Protein AF-M5ZXP7-F1 (afdb_monomer)

Foldseek 3Di:
DDDPLPCVVVVPAADPVVLVVCLLVLVNVLVNLVSNPDQQDKHWYWDFDQAPNDTDIDIWIDGSLLSLLLDQDPSNLSVNVSSLVSPHDQADWTWDDDPNDTDTDGSVNSNPDPPHPSVSVCVVSVVSVVPDD

Solvent-accessible surface area (backbone atoms only — not comparable to full-atom values): 7733 Å² total; per-residue (Å²): 139,90,81,76,63,76,54,69,66,58,78,47,65,64,38,69,65,60,50,51,54,36,37,52,30,37,74,58,40,51,52,41,45,74,65,55,49,65,47,72,47,77,44,60,33,84,39,84,36,58,42,98,91,39,81,42,90,39,66,32,41,42,34,60,59,40,54,38,54,59,47,86,54,73,50,18,55,59,26,47,55,48,37,51,74,73,61,35,60,75,76,63,57,29,50,32,74,55,96,55,37,82,41,79,46,35,43,63,60,40,64,65,50,85,90,57,93,47,63,69,57,48,50,54,51,52,55,52,58,72,68,54,132

Structure (mmCIF, N/CA/C/O backbone):
data_AF-M5ZXP7-F1
#
_entry.id   AF-M5ZXP7-F1
#
loop_
_atom_site.group_PDB
_atom_site.id
_atom_site.type_symbol
_atom_site.label_atom_id
_atom_site.label_alt_id
_atom_site.label_comp_id
_atom_site.label_asym_id
_atom_site.label_entity_id
_atom_site.label_seq_id
_atom_site.pdbx_PDB_ins_code
_atom_site.Cartn_x
_atom_site.Cartn_y
_atom_site.Cartn_z
_atom_site.occupancy
_atom_site.B_iso_or_equiv
_atom_site.auth_seq_id
_atom_site.auth_comp_id
_atom_site.auth_asym_id
_atom_site.auth_atom_id
_atom_site.pdbx_PDB_model_num
ATOM 1 N N . MET A 1 1 ? -28.877 -7.207 -7.015 1.00 40.16 1 MET A N 1
ATOM 2 C CA . MET A 1 1 ? -28.104 -5.997 -6.659 1.00 40.16 1 MET A CA 1
ATOM 3 C C . MET A 1 1 ? -26.625 -6.357 -6.664 1.00 40.16 1 MET A C 1
ATOM 5 O O . MET A 1 1 ? -26.255 -7.200 -5.866 1.00 40.16 1 MET A O 1
ATOM 9 N N . GLY A 1 2 ? -25.798 -5.833 -7.576 1.00 42.31 2 GLY A N 1
ATOM 10 C CA . GLY A 1 2 ? -24.390 -6.272 -7.632 1.00 42.31 2 GLY A CA 1
ATOM 11 C C . GLY A 1 2 ? -23.555 -5.751 -8.803 1.00 42.31 2 GLY A C 1
ATOM 12 O O . GLY A 1 2 ? -22.777 -6.511 -9.360 1.00 42.31 2 GLY A O 1
ATOM 13 N N . ARG A 1 3 ? -23.735 -4.491 -9.226 1.00 41.94 3 ARG A N 1
ATOM 14 C CA . ARG A 1 3 ? -22.981 -3.901 -10.357 1.00 41.94 3 ARG A CA 1
ATOM 15 C C . ARG A 1 3 ? -22.408 -2.498 -10.105 1.00 41.94 3 ARG A C 1
ATOM 17 O O . ARG A 1 3 ? -21.990 -1.856 -11.050 1.00 41.94 3 ARG A O 1
ATOM 24 N N . HIS A 1 4 ? -22.383 -2.017 -8.859 1.00 48.97 4 HIS A N 1
ATOM 25 C CA . HIS A 1 4 ? -21.843 -0.680 -8.539 1.00 48.97 4 HIS A CA 1
ATOM 26 C C . HIS A 1 4 ? -20.513 -0.690 -7.768 1.00 48.97 4 HIS A C 1
ATOM 28 O O . HIS A 1 4 ? -19.890 0.354 -7.631 1.00 48.97 4 HIS A O 1
ATOM 34 N N . ILE A 1 5 ? -20.051 -1.852 -7.287 1.00 47.81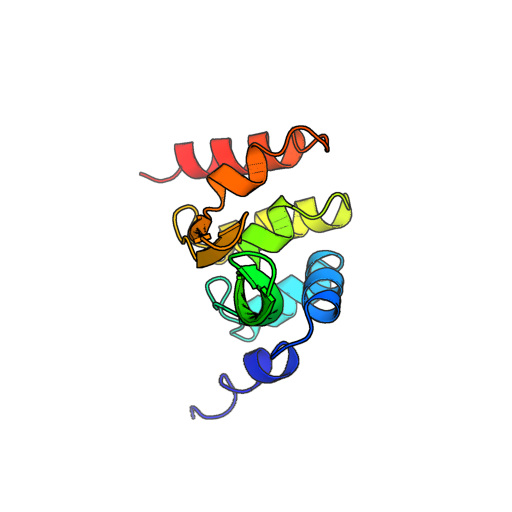 5 ILE A N 1
ATOM 35 C CA . ILE A 1 5 ? -18.810 -1.971 -6.492 1.00 47.81 5 ILE A CA 1
ATOM 36 C C . ILE A 1 5 ? -17.559 -2.004 -7.405 1.00 47.81 5 ILE A C 1
ATOM 38 O O . ILE A 1 5 ? -16.441 -1.791 -6.950 1.00 47.81 5 ILE A O 1
ATOM 42 N N . SER A 1 6 ? -17.730 -2.212 -8.716 1.00 49.88 6 SER A N 1
ATOM 43 C CA . SER A 1 6 ? -16.645 -2.462 -9.678 1.00 49.88 6 SER A CA 1
ATOM 44 C C . SER A 1 6 ? -15.907 -1.227 -10.221 1.00 49.88 6 SER A C 1
ATOM 46 O O . SER A 1 6 ? -14.850 -1.399 -10.824 1.00 49.88 6 SER A O 1
ATOM 48 N N . ASP A 1 7 ? -16.396 -0.001 -10.003 1.00 57.41 7 ASP A N 1
ATOM 49 C CA . ASP A 1 7 ? -15.876 1.170 -10.738 1.00 57.41 7 ASP A CA 1
ATOM 50 C C . ASP A 1 7 ? -14.882 2.043 -9.961 1.00 57.41 7 ASP A C 1
ATOM 52 O O . ASP A 1 7 ? -14.091 2.753 -10.582 1.00 57.41 7 ASP A O 1
ATOM 56 N N . PHE A 1 8 ? -14.816 1.965 -8.624 1.00 58.22 8 PHE A N 1
ATOM 57 C CA . PHE A 1 8 ? -13.874 2.803 -7.859 1.00 58.22 8 PHE A CA 1
ATOM 58 C C . PHE A 1 8 ? -12.408 2.528 -8.217 1.00 58.22 8 PHE A C 1
ATOM 60 O O . PHE A 1 8 ? -11.587 3.442 -8.257 1.00 58.22 8 PHE A O 1
ATOM 67 N N . SER A 1 9 ? -12.081 1.275 -8.542 1.00 57.84 9 SER A N 1
ATOM 68 C CA . SER A 1 9 ? -10.739 0.873 -8.970 1.00 57.84 9 SER A CA 1
ATOM 69 C C . SER A 1 9 ? -10.329 1.430 -10.333 1.00 57.84 9 SER A C 1
ATOM 71 O O . SER A 1 9 ? -9.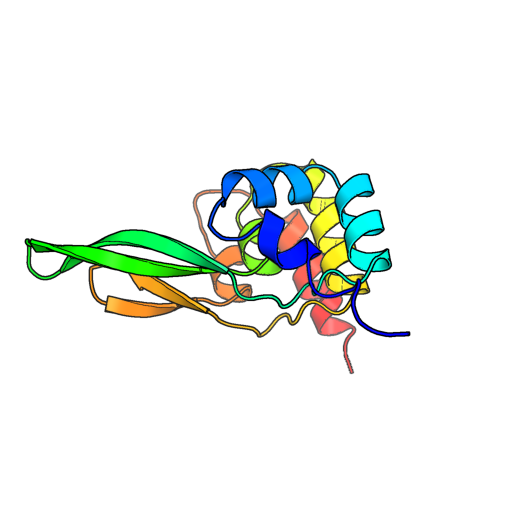130 1.534 -10.588 1.00 57.84 9 SER A O 1
ATOM 73 N N . ILE A 1 10 ? -11.289 1.791 -11.194 1.00 61.22 10 ILE A N 1
ATOM 74 C CA . ILE A 1 10 ? -11.016 2.353 -12.525 1.00 61.22 10 ILE A CA 1
ATOM 75 C C . ILE A 1 10 ? -10.529 3.801 -12.402 1.00 61.22 10 ILE A C 1
ATOM 77 O O . ILE A 1 10 ? -9.648 4.204 -13.152 1.00 61.22 10 ILE A O 1
ATOM 81 N N . TYR A 1 11 ? -11.005 4.562 -11.409 1.00 61.53 11 TYR A N 1
ATOM 82 C CA . TYR A 1 11 ? -10.556 5.948 -11.197 1.00 61.53 11 TYR A CA 1
ATOM 83 C C . TYR A 1 11 ? -9.070 6.057 -10.849 1.00 61.53 11 TYR A C 1
ATOM 85 O O . TYR A 1 11 ? -8.442 7.063 -11.147 1.00 61.53 11 TYR A O 1
ATOM 93 N N . PHE A 1 12 ? -8.503 5.018 -10.237 1.00 63.88 12 PHE A N 1
ATOM 94 C CA . PHE A 1 12 ? -7.079 4.950 -9.912 1.00 63.88 12 PHE A CA 1
ATOM 95 C C . PHE A 1 12 ? -6.241 4.291 -11.010 1.00 63.88 12 PHE A C 1
ATOM 97 O O . PHE A 1 12 ? -5.019 4.202 -10.871 1.00 63.88 12 PHE A O 1
ATOM 104 N N . ALA A 1 13 ? -6.873 3.775 -12.070 1.00 61.16 13 ALA A N 1
ATOM 105 C CA . ALA A 1 13 ? -6.181 3.036 -13.109 1.00 61.16 13 ALA A CA 1
ATOM 106 C C . ALA A 1 13 ? -5.198 3.973 -13.827 1.00 61.16 13 ALA A C 1
ATOM 108 O O . ALA A 1 13 ? -5.586 4.819 -14.626 1.00 61.16 13 ALA A O 1
ATOM 109 N N . SER A 1 14 ? -3.914 3.790 -13.509 1.00 62.59 14 SER A N 1
ATOM 110 C CA . SER A 1 14 ? -2.747 4.441 -14.114 1.00 62.59 14 SER A CA 1
ATOM 111 C C . SER A 1 14 ? -2.321 5.819 -13.583 1.00 62.59 14 SER A C 1
ATOM 113 O O . SER A 1 14 ? -1.328 6.335 -14.093 1.00 62.59 14 SER A O 1
ATOM 115 N N . ASP A 1 15 ? -2.940 6.380 -12.533 1.00 82.56 15 ASP A N 1
ATOM 116 C CA . ASP A 1 15 ? -2.462 7.632 -11.909 1.00 82.56 15 ASP A CA 1
ATOM 117 C C . ASP A 1 15 ? -1.969 7.433 -10.464 1.00 82.56 15 ASP A C 1
ATOM 119 O O . ASP A 1 15 ? -2.731 7.400 -9.491 1.00 82.56 15 ASP A O 1
ATOM 123 N N . ARG A 1 16 ? -0.640 7.347 -10.321 1.00 88.19 16 ARG A N 1
ATOM 124 C CA . ARG A 1 16 ? 0.037 7.218 -9.023 1.00 88.19 16 ARG A CA 1
ATOM 125 C C . ARG A 1 16 ? -0.210 8.441 -8.128 1.00 88.19 16 ARG A C 1
ATOM 127 O O . ARG A 1 16 ? -0.337 8.287 -6.914 1.00 88.19 16 ARG A O 1
ATOM 134 N N . ASN A 1 17 ? -0.311 9.644 -8.697 1.00 89.06 17 ASN A N 1
ATOM 135 C CA . ASN A 1 17 ? -0.521 10.875 -7.931 1.00 89.06 17 ASN A CA 1
ATOM 136 C C . ASN A 1 17 ? -1.932 10.951 -7.351 1.00 89.06 17 ASN A C 1
ATOM 138 O O . ASN A 1 17 ? -2.109 11.447 -6.234 1.00 89.06 17 ASN A O 1
ATOM 142 N N . MET A 1 18 ? -2.928 10.421 -8.061 1.00 89.88 18 MET A N 1
ATOM 143 C CA . MET A 1 18 ? -4.289 10.329 -7.539 1.00 89.88 18 MET A CA 1
ATOM 144 C C . MET A 1 18 ? -4.358 9.393 -6.325 1.00 89.88 18 MET A C 1
ATOM 146 O O . MET A 1 18 ? -4.959 9.746 -5.308 1.00 89.88 18 MET A O 1
ATOM 150 N N . ILE A 1 19 ? -3.671 8.247 -6.378 1.00 92.25 19 ILE A N 1
ATOM 151 C CA . ILE A 1 19 ? -3.559 7.336 -5.228 1.00 92.25 19 ILE A CA 1
ATOM 152 C C . ILE A 1 19 ? -2.880 8.029 -4.044 1.00 92.25 19 ILE A C 1
ATOM 154 O O . ILE A 1 19 ? -3.414 7.998 -2.935 1.00 92.25 19 ILE A O 1
ATOM 158 N N . LEU A 1 20 ? -1.749 8.708 -4.264 1.00 93.38 20 LEU A N 1
ATOM 159 C CA . LEU A 1 20 ? -1.058 9.448 -3.201 1.00 93.38 20 LEU A CA 1
ATOM 160 C C . LEU A 1 20 ? -1.934 10.560 -2.609 1.00 93.38 20 LEU A C 1
ATOM 162 O O . LEU A 1 20 ? -1.954 10.749 -1.396 1.00 93.38 20 LEU A O 1
ATOM 166 N N . THR A 1 21 ? -2.711 11.263 -3.434 1.00 93.19 21 THR A N 1
ATOM 167 C CA . THR A 1 21 ? -3.670 12.282 -2.972 1.00 93.19 21 THR A CA 1
ATOM 168 C C . THR A 1 21 ? -4.726 11.687 -2.038 1.00 93.19 21 THR A C 1
ATOM 170 O O . THR A 1 21 ? -5.024 12.263 -0.987 1.00 93.19 21 THR A O 1
ATOM 173 N N . VAL A 1 22 ? -5.255 10.508 -2.374 1.00 94.12 22 VAL A N 1
ATOM 174 C CA . VAL A 1 22 ? -6.210 9.786 -1.521 1.00 94.12 22 VAL A CA 1
ATOM 175 C C . VAL A 1 22 ? -5.549 9.285 -0.238 1.00 94.12 22 VAL A C 1
ATOM 177 O O . VAL A 1 22 ? -6.108 9.470 0.841 1.00 94.12 22 VAL A O 1
ATOM 180 N N . LEU A 1 23 ? -4.334 8.736 -0.316 1.00 95.69 23 LEU A N 1
ATOM 181 C CA . LEU A 1 23 ? -3.562 8.308 0.856 1.00 95.69 23 LEU A CA 1
ATOM 182 C C . LEU A 1 23 ? -3.222 9.473 1.794 1.00 95.69 23 LEU A C 1
ATOM 184 O O . LEU A 1 23 ? -3.159 9.289 3.005 1.00 95.69 23 LEU A O 1
ATOM 188 N N . ARG A 1 24 ? -3.069 10.688 1.272 1.00 95.69 24 ARG A N 1
ATOM 189 C CA . ARG A 1 24 ? -2.878 11.911 2.070 1.00 95.69 24 ARG A CA 1
ATOM 190 C C . ARG A 1 24 ? -4.190 12.510 2.585 1.00 95.69 24 ARG A C 1
ATOM 192 O O . ARG A 1 24 ? -4.168 13.501 3.307 1.00 95.69 24 ARG A O 1
ATOM 199 N N . SER A 1 25 ? -5.326 11.887 2.269 1.00 95.88 25 SER A N 1
ATOM 200 C CA . SER A 1 25 ? -6.669 12.310 2.674 1.00 95.88 25 SER A CA 1
ATOM 201 C C . SER A 1 25 ? -7.406 11.183 3.415 1.00 95.88 25 SER A C 1
ATOM 203 O O . SER A 1 25 ? -8.350 10.608 2.868 1.00 95.88 25 SER A O 1
ATOM 205 N N . PRO A 1 26 ? -7.054 10.877 4.682 1.00 95.50 26 PRO A N 1
ATOM 206 C CA . PRO A 1 26 ? -7.588 9.719 5.415 1.00 95.50 26 PRO A CA 1
ATOM 207 C C . PRO A 1 26 ? -9.118 9.628 5.436 1.00 95.50 26 PRO A C 1
ATOM 209 O O . PRO A 1 26 ? -9.680 8.549 5.293 1.00 95.50 26 PRO A O 1
ATOM 212 N N . LYS A 1 27 ? -9.811 10.771 5.542 1.00 96.12 27 LYS A N 1
ATOM 213 C CA . LYS A 1 27 ? -11.283 10.828 5.513 1.00 96.12 27 LYS A CA 1
ATOM 214 C C . LYS A 1 27 ? -11.870 10.373 4.172 1.00 96.12 27 LYS A C 1
ATOM 216 O O . LYS A 1 27 ? -12.946 9.786 4.146 1.00 96.12 27 LYS A O 1
ATOM 221 N N . ILE A 1 28 ? -11.193 10.678 3.063 1.00 94.88 28 ILE A N 1
ATOM 222 C CA . ILE A 1 28 ? -11.608 10.248 1.721 1.00 94.88 28 ILE A CA 1
ATOM 223 C C . ILE A 1 28 ? -11.321 8.758 1.568 1.00 94.88 28 ILE A C 1
ATOM 225 O O . ILE A 1 28 ? -12.212 8.010 1.176 1.00 94.88 28 ILE A O 1
ATOM 229 N N . LEU A 1 29 ? -10.112 8.325 1.938 1.00 95.56 29 LEU A N 1
ATOM 230 C CA . LEU A 1 29 ? -9.731 6.917 1.902 1.00 95.56 29 LEU A CA 1
ATOM 231 C C . LEU A 1 29 ? -10.705 6.044 2.704 1.00 95.56 29 LEU A C 1
ATOM 233 O O . LEU A 1 29 ? -11.168 5.034 2.188 1.00 95.56 29 LEU A O 1
ATOM 237 N N . GLU A 1 30 ? -11.068 6.440 3.927 1.00 96.56 30 GLU A N 1
ATOM 238 C CA . GLU A 1 30 ? -12.008 5.673 4.750 1.00 96.56 30 GLU A CA 1
ATOM 239 C C . GLU A 1 30 ? -13.378 5.529 4.080 1.00 96.56 30 GLU A C 1
ATOM 241 O O . GLU A 1 30 ? -13.910 4.423 4.026 1.00 96.56 30 GLU A O 1
ATOM 246 N N . LYS A 1 31 ? -13.925 6.609 3.505 1.00 95.75 31 LYS A N 1
ATOM 247 C CA . LYS A 1 31 ? -15.194 6.544 2.763 1.00 95.75 31 LYS A CA 1
ATOM 248 C C . LYS A 1 31 ? -15.113 5.604 1.562 1.00 95.75 31 LYS A C 1
ATOM 250 O O . LYS A 1 31 ? -16.063 4.876 1.300 1.00 95.75 31 LYS A O 1
ATOM 255 N N . LEU A 1 32 ? -13.994 5.611 0.839 1.00 93.94 32 LEU A N 1
ATOM 256 C CA . LEU A 1 32 ? -13.791 4.718 -0.302 1.00 93.94 32 LEU A CA 1
ATOM 257 C C . LEU A 1 32 ? -13.687 3.253 0.138 1.00 93.94 32 LEU A C 1
ATOM 259 O O . LEU A 1 32 ? -14.325 2.396 -0.466 1.00 93.94 32 LEU A O 1
ATOM 263 N N . LEU A 1 33 ? -12.946 2.967 1.213 1.00 94.62 33 LEU A N 1
ATOM 264 C CA . LEU A 1 33 ? -12.855 1.624 1.798 1.00 94.62 33 LEU A CA 1
ATOM 265 C C . LEU A 1 33 ? -14.232 1.125 2.267 1.00 94.62 33 LEU A C 1
ATOM 267 O O . LEU A 1 33 ? -14.608 -0.007 1.980 1.00 94.62 33 LEU A O 1
ATOM 271 N N . GLN A 1 34 ? -15.029 1.988 2.906 1.00 94.81 34 GLN A N 1
ATOM 272 C CA . GLN A 1 34 ? -16.417 1.689 3.288 1.00 94.81 34 GLN A CA 1
ATOM 273 C C . GLN A 1 34 ? -17.328 1.444 2.079 1.00 94.81 34 GLN A C 1
ATOM 275 O O . GLN A 1 34 ? -18.240 0.624 2.154 1.00 94.81 34 GLN A O 1
ATOM 280 N N . ALA A 1 35 ? -17.076 2.132 0.964 1.00 92.12 35 ALA A N 1
ATOM 281 C CA . ALA A 1 35 ? -17.800 1.957 -0.292 1.00 92.12 35 ALA A CA 1
ATOM 282 C C . ALA A 1 35 ? -17.347 0.722 -1.102 1.00 92.12 35 ALA A C 1
ATOM 284 O O . ALA A 1 35 ? -17.888 0.474 -2.179 1.00 92.12 35 ALA A O 1
ATOM 285 N N . GLY A 1 36 ? -16.386 -0.060 -0.594 1.00 90.31 36 GLY A N 1
ATOM 286 C CA . GLY A 1 36 ? -15.932 -1.310 -1.207 1.00 90.31 36 GLY A CA 1
ATOM 287 C C . GLY A 1 36 ? -14.643 -1.209 -2.026 1.00 90.31 36 GLY A C 1
ATOM 288 O O . GLY A 1 36 ? -14.351 -2.124 -2.791 1.00 90.31 36 GLY A O 1
ATOM 289 N N . LEU A 1 37 ? -13.861 -0.132 -1.883 1.00 91.94 37 LEU A N 1
ATOM 290 C CA . LEU A 1 37 ? -12.501 -0.080 -2.425 1.00 91.94 37 LEU A CA 1
ATOM 291 C C . LEU A 1 37 ? -11.657 -1.215 -1.824 1.00 91.94 37 LEU A C 1
ATOM 293 O O . LEU A 1 37 ? -11.512 -1.299 -0.607 1.00 91.94 37 LEU A O 1
ATOM 297 N N . ASP A 1 38 ? -11.067 -2.054 -2.676 1.00 92.88 38 ASP A N 1
ATOM 298 C CA . ASP A 1 38 ? -10.172 -3.129 -2.243 1.00 92.88 38 ASP A CA 1
ATOM 299 C C . ASP A 1 38 ? -8.796 -2.565 -1.824 1.00 92.88 38 ASP A C 1
ATOM 301 O O . ASP A 1 38 ? -8.052 -2.079 -2.685 1.00 92.88 38 ASP A O 1
ATOM 305 N N . PRO A 1 39 ? -8.403 -2.642 -0.534 1.00 94.56 39 PRO A N 1
ATOM 306 C CA . PRO A 1 39 ? -7.099 -2.157 -0.078 1.00 94.56 39 PRO A CA 1
ATOM 307 C C . PRO A 1 39 ? -5.923 -2.992 -0.607 1.00 94.56 39 PRO A C 1
ATOM 309 O O . PRO A 1 39 ? -4.778 -2.544 -0.529 1.00 94.56 39 PRO A O 1
ATOM 312 N N . ASN A 1 40 ? -6.188 -4.191 -1.137 1.00 95.94 40 ASN A N 1
ATOM 313 C CA . ASN A 1 40 ? -5.195 -5.114 -1.687 1.00 95.94 40 ASN A CA 1
ATOM 314 C C . ASN A 1 40 ? -5.101 -5.052 -3.214 1.00 95.94 40 ASN A C 1
ATOM 316 O O . ASN A 1 40 ? -4.433 -5.889 -3.826 1.00 95.94 40 ASN A O 1
ATOM 320 N N . ARG A 1 41 ? -5.759 -4.072 -3.841 1.00 92.12 41 ARG A N 1
ATOM 321 C CA . ARG A 1 41 ? -5.702 -3.895 -5.286 1.00 92.12 41 ARG A CA 1
ATOM 322 C C . ARG A 1 41 ? -4.263 -3.647 -5.739 1.00 92.12 41 ARG A C 1
ATOM 324 O O . ARG A 1 41 ? -3.580 -2.766 -5.215 1.00 92.12 41 ARG A O 1
ATOM 331 N N . ILE A 1 42 ? -3.847 -4.399 -6.756 1.00 92.94 42 ILE A N 1
ATOM 332 C CA . ILE A 1 42 ? -2.594 -4.180 -7.478 1.00 92.94 42 ILE A CA 1
ATOM 333 C C . ILE A 1 42 ? -2.860 -3.220 -8.644 1.00 92.94 42 ILE A C 1
ATOM 335 O O . ILE A 1 42 ? -3.786 -3.420 -9.438 1.00 92.94 42 ILE A O 1
ATOM 339 N N . TYR A 1 43 ? -2.050 -2.170 -8.727 1.00 91.19 43 TYR A N 1
ATOM 340 C CA . TYR A 1 43 ? -2.097 -1.128 -9.746 1.00 91.19 43 TYR A CA 1
ATOM 341 C C . TYR A 1 43 ? -0.849 -1.188 -10.617 1.00 91.19 43 TYR A C 1
ATOM 343 O O . TYR A 1 43 ? 0.256 -1.145 -10.091 1.00 91.19 43 TYR A O 1
ATOM 351 N N . GLY A 1 44 ? -1.028 -1.250 -11.937 1.00 90.31 44 GLY A N 1
ATOM 352 C CA . GLY A 1 44 ? 0.066 -1.178 -12.903 1.00 90.31 44 GLY A CA 1
ATOM 353 C C . GLY A 1 44 ? 0.321 0.255 -13.374 1.00 90.31 44 GLY A C 1
ATOM 354 O O . GLY A 1 44 ? -0.604 0.943 -13.816 1.00 90.31 44 GLY A O 1
ATOM 355 N N . PHE A 1 45 ? 1.579 0.686 -13.333 1.00 87.81 45 PHE A N 1
ATOM 356 C CA . PHE A 1 45 ? 2.046 1.990 -13.798 1.00 87.81 45 PHE A CA 1
ATOM 357 C C . PHE A 1 45 ? 3.105 1.814 -14.876 1.00 87.81 45 PHE A C 1
ATOM 359 O O . PHE A 1 45 ? 4.071 1.075 -14.691 1.00 87.81 45 PHE A O 1
ATOM 366 N N . LYS A 1 46 ? 2.951 2.529 -15.992 1.00 87.19 46 LYS A N 1
ATOM 367 C CA . LYS A 1 46 ? 3.976 2.550 -17.037 1.00 87.19 46 LYS A CA 1
ATOM 368 C C . LYS A 1 46 ? 5.266 3.157 -16.491 1.00 87.19 46 LYS A C 1
ATOM 370 O O . LYS A 1 46 ? 5.232 4.195 -15.829 1.00 87.19 46 LYS A O 1
ATOM 375 N N . LYS A 1 47 ? 6.395 2.533 -16.809 1.00 85.69 47 LYS A N 1
ATOM 376 C CA . LYS A 1 47 ? 7.729 3.015 -16.461 1.00 85.69 47 LYS A CA 1
ATOM 377 C C . LYS A 1 47 ? 8.701 2.721 -17.590 1.00 85.69 47 LYS A C 1
ATOM 379 O O . LYS A 1 47 ? 8.693 1.629 -18.147 1.00 85.69 47 LYS A O 1
ATOM 384 N N . ASN A 1 48 ? 9.580 3.676 -17.866 1.00 86.50 48 ASN A N 1
ATOM 385 C CA . ASN A 1 48 ? 10.710 3.453 -18.756 1.00 86.50 48 ASN A CA 1
ATOM 386 C C . ASN A 1 48 ? 11.787 2.682 -17.988 1.00 86.50 48 ASN A C 1
ATOM 388 O O . ASN A 1 48 ? 12.272 3.149 -16.955 1.00 86.50 48 ASN A O 1
ATOM 392 N N . LEU A 1 49 ? 12.148 1.500 -18.477 1.00 85.00 49 LEU A N 1
ATOM 393 C CA . LEU A 1 49 ? 13.150 0.634 -17.865 1.00 85.00 49 LEU A CA 1
ATOM 394 C C . LEU A 1 49 ? 14.440 0.681 -18.671 1.00 85.00 49 LEU A C 1
ATOM 396 O O . LEU A 1 49 ? 14.414 0.515 -19.887 1.00 85.00 49 LEU A O 1
ATOM 400 N N . LEU A 1 50 ? 15.571 0.856 -17.990 1.00 83.38 50 LEU A N 1
ATOM 401 C CA . LEU A 1 50 ? 16.885 0.735 -18.608 1.00 83.38 50 LEU A CA 1
ATOM 402 C C . LEU A 1 50 ? 17.377 -0.710 -18.464 1.00 83.38 50 LEU A C 1
ATOM 404 O O . LEU A 1 50 ? 17.752 -1.135 -17.372 1.00 83.38 50 LEU A O 1
ATOM 408 N N . VAL A 1 51 ? 17.381 -1.458 -19.566 1.00 81.88 51 VAL A N 1
ATOM 409 C CA . VAL A 1 51 ? 17.843 -2.852 -19.630 1.00 81.88 51 VAL A CA 1
ATOM 410 C C . VAL A 1 51 ? 18.976 -2.937 -20.644 1.00 81.88 51 VAL A C 1
ATOM 412 O O . VAL A 1 51 ? 18.789 -2.615 -21.814 1.00 81.88 51 VAL A O 1
ATOM 415 N N . ASN A 1 52 ? 20.168 -3.355 -20.208 1.00 83.88 52 ASN A N 1
ATOM 416 C CA . ASN A 1 52 ? 21.352 -3.486 -21.072 1.00 83.88 52 ASN A CA 1
ATOM 417 C C . ASN A 1 52 ? 21.637 -2.227 -21.922 1.00 83.88 52 ASN A C 1
ATOM 419 O O . ASN A 1 52 ? 21.961 -2.320 -23.105 1.00 83.88 52 ASN A O 1
ATOM 423 N N . GLY A 1 53 ? 21.460 -1.037 -21.337 1.00 83.56 53 GLY A N 1
ATOM 424 C CA . GLY A 1 53 ? 21.673 0.242 -22.024 1.00 83.56 53 GLY A CA 1
ATOM 425 C C . GLY A 1 53 ? 20.566 0.653 -23.004 1.00 83.56 53 GLY A C 1
ATOM 426 O O . GLY A 1 53 ? 20.713 1.670 -23.678 1.00 83.56 53 GLY A O 1
ATOM 427 N N . ARG A 1 54 ? 19.458 -0.095 -23.091 1.00 87.00 54 ARG A N 1
ATOM 428 C CA . ARG A 1 54 ? 18.287 0.246 -23.911 1.00 87.00 54 ARG A CA 1
ATOM 429 C C . ARG A 1 54 ? 17.087 0.574 -23.032 1.00 87.00 54 ARG A C 1
ATOM 431 O O . ARG A 1 54 ? 16.831 -0.117 -22.048 1.00 87.00 54 ARG A O 1
ATOM 438 N N . TRP A 1 55 ? 16.355 1.616 -23.410 1.00 88.31 55 TRP A N 1
ATOM 439 C CA . TRP A 1 55 ? 15.079 1.956 -22.791 1.00 88.31 55 TRP A CA 1
ATOM 440 C C . TRP A 1 55 ? 13.967 1.097 -23.385 1.00 88.31 55 TRP A C 1
ATOM 442 O O . TRP A 1 55 ? 13.835 1.022 -24.606 1.00 88.31 55 TRP A O 1
ATOM 452 N N . ILE A 1 56 ? 13.188 0.453 -22.522 1.00 86.81 56 ILE A N 1
ATOM 453 C CA . ILE A 1 56 ? 12.000 -0.317 -22.896 1.00 86.81 56 ILE A CA 1
ATOM 454 C C . ILE A 1 56 ? 10.806 0.115 -22.046 1.00 86.81 56 ILE A C 1
ATOM 456 O O . ILE A 1 56 ? 10.976 0.540 -20.899 1.00 86.81 56 ILE A O 1
ATOM 460 N N . ASP A 1 57 ? 9.606 -0.035 -22.597 1.00 87.44 57 ASP A N 1
ATOM 461 C CA . ASP A 1 57 ? 8.370 0.145 -21.843 1.00 87.44 57 ASP A CA 1
ATOM 462 C C . ASP A 1 57 ? 8.179 -1.034 -20.883 1.00 87.44 57 ASP A C 1
ATOM 464 O O . ASP A 1 57 ? 8.180 -2.198 -21.288 1.00 87.44 57 ASP A O 1
ATOM 468 N N . GLY A 1 58 ? 8.002 -0.727 -19.602 1.00 85.12 58 GLY A N 1
ATOM 469 C CA . GLY A 1 58 ? 7.668 -1.686 -18.559 1.00 85.12 58 GLY A CA 1
ATOM 470 C C . GLY A 1 58 ? 6.451 -1.255 -17.753 1.00 85.12 58 GLY A C 1
ATOM 471 O O . GLY A 1 58 ? 5.973 -0.121 -17.854 1.00 85.12 58 GLY A O 1
ATOM 472 N N . ILE A 1 59 ? 5.951 -2.173 -16.931 1.00 87.81 59 ILE A N 1
ATOM 473 C CA . ILE A 1 59 ? 4.851 -1.920 -16.000 1.00 87.81 59 ILE A CA 1
ATOM 474 C C . ILE A 1 59 ? 5.340 -2.256 -14.598 1.00 87.81 59 ILE A C 1
ATOM 476 O O . ILE A 1 59 ? 5.657 -3.405 -14.322 1.00 87.81 59 ILE A O 1
ATOM 480 N N . GLU A 1 60 ? 5.387 -1.267 -13.711 1.00 89.81 60 GLU A N 1
ATOM 481 C CA . GLU A 1 60 ? 5.567 -1.522 -12.283 1.00 89.81 60 GLU A CA 1
ATOM 482 C C . GLU A 1 60 ? 4.227 -1.661 -11.595 1.00 89.81 60 GLU A C 1
ATOM 484 O O . GLU A 1 60 ? 3.302 -0.884 -11.831 1.00 89.81 60 GLU A O 1
ATOM 489 N N . GLU A 1 61 ? 4.153 -2.635 -10.710 1.00 93.38 61 GLU A N 1
ATOM 490 C CA . GLU A 1 61 ? 3.003 -2.871 -9.873 1.00 93.38 61 GLU A CA 1
ATOM 491 C C . GLU A 1 61 ? 3.175 -2.211 -8.507 1.00 93.38 6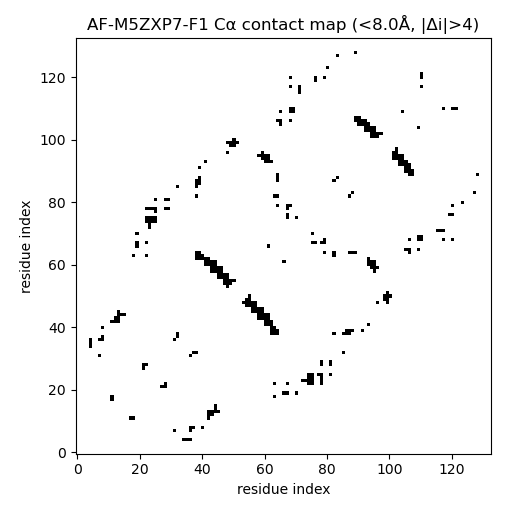1 GLU A C 1
ATOM 493 O O . GLU A 1 61 ? 4.278 -2.076 -7.971 1.00 93.38 61 GLU A O 1
ATOM 498 N N . ASP A 1 62 ? 2.050 -1.801 -7.936 1.00 93.69 62 ASP A N 1
ATOM 499 C CA . ASP A 1 62 ? 1.998 -1.174 -6.629 1.00 93.69 62 ASP A CA 1
ATOM 500 C C . ASP A 1 62 ? 0.668 -1.428 -5.923 1.00 93.69 62 ASP A C 1
ATOM 502 O O . ASP A 1 62 ? -0.339 -1.744 -6.553 1.00 93.69 62 ASP A O 1
ATOM 506 N N . THR A 1 63 ? 0.657 -1.267 -4.602 1.00 94.62 63 THR A N 1
ATOM 507 C CA . THR A 1 63 ? -0.561 -1.337 -3.778 1.00 94.62 63 THR A CA 1
ATOM 508 C C . THR A 1 63 ? -0.725 -0.059 -2.971 1.00 94.62 63 THR A C 1
ATOM 510 O O . THR A 1 63 ? 0.241 0.675 -2.746 1.00 94.62 63 THR A O 1
ATOM 513 N N . PHE A 1 64 ? -1.936 0.188 -2.460 1.00 95.31 64 PHE A N 1
ATOM 514 C CA . PHE A 1 64 ? -2.150 1.276 -1.503 1.00 95.31 64 PHE A CA 1
ATOM 515 C C . PHE A 1 64 ? -1.204 1.183 -0.310 1.00 95.31 64 PHE A C 1
ATOM 517 O O . PHE A 1 64 ? -0.679 2.203 0.119 1.00 95.31 64 PHE A O 1
ATOM 524 N N . LEU A 1 65 ? -0.976 -0.021 0.221 1.00 96.75 65 LEU A N 1
ATOM 525 C CA . LEU A 1 65 ? -0.128 -0.211 1.391 1.00 96.75 65 LEU A CA 1
ATOM 526 C C . LEU A 1 65 ? 1.334 0.141 1.103 1.00 96.75 65 LEU A C 1
ATOM 528 O O . LEU A 1 65 ? 1.919 0.892 1.876 1.00 96.75 65 LEU A O 1
ATOM 532 N N . ILE A 1 66 ? 1.908 -0.345 0.000 1.00 95.56 66 ILE A N 1
ATOM 533 C CA . ILE A 1 66 ? 3.305 -0.051 -0.355 1.00 95.56 66 ILE A CA 1
ATOM 534 C C . ILE A 1 66 ? 3.491 1.452 -0.584 1.00 95.56 66 ILE A C 1
ATOM 536 O O . ILE A 1 66 ? 4.345 2.064 0.056 1.00 95.56 66 ILE A O 1
ATOM 540 N N . LEU A 1 67 ? 2.627 2.070 -1.395 1.00 94.38 67 LEU A N 1
ATOM 541 C CA . LEU A 1 67 ? 2.671 3.514 -1.645 1.00 94.38 67 LEU A CA 1
ATOM 542 C C . LEU A 1 67 ? 2.469 4.324 -0.357 1.00 94.38 67 LEU A C 1
ATOM 544 O O . LEU A 1 67 ? 3.120 5.344 -0.148 1.00 94.38 67 LEU A O 1
ATOM 548 N N . CYS A 1 68 ? 1.593 3.861 0.537 1.00 95.44 68 CYS A N 1
ATOM 549 C CA . CYS A 1 68 ? 1.377 4.489 1.833 1.00 95.44 68 CYS A CA 1
ATOM 550 C C . CYS A 1 68 ? 2.591 4.354 2.749 1.00 95.44 68 CYS A C 1
ATOM 552 O O . CYS A 1 68 ? 2.781 5.223 3.587 1.00 95.44 68 CYS A O 1
ATOM 554 N N . LEU A 1 69 ? 3.399 3.300 2.651 1.00 94.44 69 LEU A N 1
ATOM 555 C CA . LEU A 1 69 ? 4.609 3.150 3.461 1.00 94.44 69 LEU A CA 1
ATOM 556 C C . LEU A 1 69 ? 5.744 4.041 2.945 1.00 94.44 69 LEU A C 1
ATOM 558 O O . LEU A 1 69 ? 6.439 4.635 3.763 1.00 94.44 69 LEU A O 1
ATOM 562 N N . GLU A 1 70 ? 5.861 4.194 1.625 1.00 91.94 70 GLU A N 1
ATOM 563 C CA . GLU A 1 70 ? 6.884 5.026 0.972 1.00 91.94 70 GLU A CA 1
ATOM 564 C C . GLU A 1 70 ? 6.582 6.533 1.001 1.00 91.94 70 GLU A C 1
ATOM 566 O O . GLU A 1 70 ? 7.493 7.346 0.854 1.00 91.94 70 GLU A O 1
ATOM 571 N N . ASP A 1 71 ? 5.320 6.941 1.171 1.00 91.44 71 ASP A N 1
ATOM 572 C CA . ASP A 1 71 ? 4.969 8.363 1.229 1.00 91.44 71 ASP A CA 1
ATOM 573 C C . ASP A 1 71 ? 5.548 9.017 2.494 1.00 91.44 71 ASP A C 1
ATOM 575 O O . ASP A 1 71 ? 5.293 8.572 3.603 1.00 91.44 71 ASP A O 1
ATOM 579 N N . SER A 1 72 ? 6.297 10.108 2.398 1.00 86.88 72 SER A N 1
ATOM 580 C CA . SER A 1 72 ? 6.846 10.776 3.592 1.00 86.88 72 SER A CA 1
ATOM 581 C C . SER A 1 72 ? 5.843 11.700 4.294 1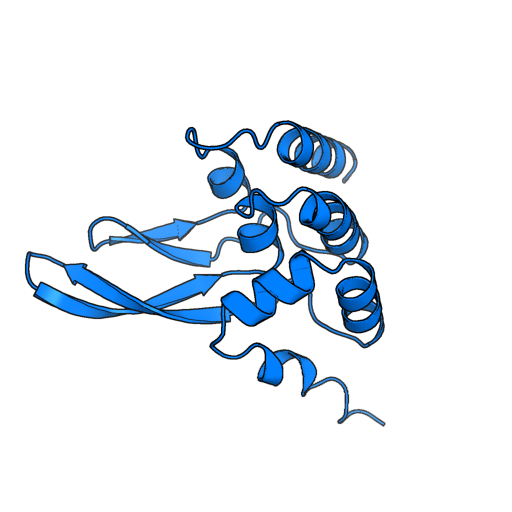.00 86.88 72 SER A C 1
ATOM 583 O O . SER A 1 72 ? 6.127 12.229 5.365 1.00 86.88 72 SER A O 1
ATOM 585 N N . ASN A 1 73 ? 4.656 11.907 3.719 1.00 88.75 73 ASN A N 1
ATOM 586 C CA . ASN A 1 73 ? 3.666 12.829 4.266 1.00 88.75 73 ASN A CA 1
ATOM 587 C C . ASN A 1 73 ? 3.011 12.287 5.551 1.00 88.75 73 ASN A C 1
ATOM 589 O O . ASN A 1 73 ? 2.422 11.207 5.539 1.00 88.75 73 ASN A O 1
ATOM 593 N N . GLU A 1 74 ? 3.014 13.065 6.637 1.00 84.50 74 GLU A N 1
ATOM 594 C CA . GLU A 1 74 ? 2.405 12.686 7.926 1.00 84.50 74 GLU A CA 1
ATOM 595 C C . GLU A 1 74 ? 0.916 12.308 7.820 1.00 84.50 74 GLU A C 1
ATOM 597 O O . GLU A 1 74 ? 0.460 11.408 8.525 1.00 84.50 74 GLU A O 1
ATOM 602 N N . ALA A 1 75 ? 0.146 12.922 6.912 1.00 84.12 75 ALA A N 1
ATOM 603 C CA . ALA A 1 75 ? -1.273 12.601 6.743 1.00 84.12 75 ALA A CA 1
ATOM 604 C C . ALA A 1 75 ? -1.499 11.129 6.354 1.00 84.12 75 ALA A C 1
ATOM 606 O O . ALA A 1 75 ? -2.505 10.529 6.739 1.00 84.12 75 ALA A O 1
ATOM 607 N N . SER A 1 76 ? -0.535 10.517 5.661 1.00 89.25 76 SER A N 1
ATOM 608 C CA . SER A 1 76 ? -0.599 9.107 5.273 1.00 89.25 76 SER A CA 1
ATOM 609 C C . SER A 1 76 ? -0.396 8.134 6.446 1.00 89.25 76 SER A C 1
ATOM 611 O O . SER A 1 76 ? -0.713 6.954 6.322 1.00 89.25 76 SER A O 1
ATOM 613 N N . ILE A 1 77 ? 0.048 8.591 7.624 1.00 92.62 77 ILE A N 1
ATOM 614 C CA . ILE A 1 77 ? 0.145 7.740 8.825 1.00 92.62 77 ILE A CA 1
ATOM 615 C C . ILE A 1 77 ? -1.243 7.265 9.277 1.00 92.62 77 ILE A C 1
ATOM 617 O O . ILE A 1 77 ? -1.425 6.090 9.599 1.00 92.62 77 ILE A O 1
ATOM 621 N N . ASN A 1 78 ? -2.242 8.149 9.248 1.00 94.50 78 ASN A N 1
ATOM 622 C CA . ASN A 1 78 ? -3.624 7.773 9.565 1.00 94.50 78 ASN A CA 1
ATOM 623 C C . ASN A 1 78 ? -4.192 6.822 8.502 1.00 94.50 78 ASN A C 1
ATOM 625 O O . ASN A 1 78 ? -4.913 5.878 8.821 1.00 94.50 78 ASN A O 1
ATOM 629 N N . SER A 1 79 ? -3.814 7.024 7.239 1.00 97.00 79 SER A N 1
ATOM 630 C CA . SER A 1 79 ? -4.180 6.124 6.145 1.00 97.00 79 SER A CA 1
ATOM 631 C C . SER A 1 79 ? -3.570 4.734 6.295 1.00 97.00 79 SER A C 1
ATOM 633 O O . SER A 1 79 ? -4.256 3.756 6.019 1.00 97.00 79 SER A O 1
ATOM 635 N N . LEU A 1 80 ? -2.344 4.610 6.816 1.00 96.94 80 LEU A N 1
ATOM 636 C CA . LEU A 1 80 ? -1.748 3.310 7.135 1.00 96.94 80 LEU A CA 1
ATOM 637 C C . LEU A 1 80 ? -2.621 2.533 8.131 1.00 96.94 80 LEU A C 1
ATOM 639 O O . LEU A 1 80 ? -2.931 1.368 7.899 1.00 96.94 80 LEU A O 1
ATOM 643 N N . GLN A 1 81 ? -3.059 3.176 9.216 1.00 95.81 81 GLN A N 1
ATOM 644 C CA . GLN A 1 81 ? -3.934 2.532 10.203 1.00 95.81 81 GLN A CA 1
ATOM 645 C C . GLN A 1 81 ? -5.271 2.100 9.589 1.00 95.81 81 GLN A C 1
ATOM 647 O O . GLN A 1 81 ? -5.750 1.004 9.881 1.00 95.81 81 GLN A O 1
ATOM 652 N N . LEU A 1 82 ? -5.853 2.930 8.717 1.00 97.25 82 LEU A N 1
ATOM 653 C CA . LEU A 1 82 ? -7.074 2.595 7.985 1.00 97.25 82 LEU A CA 1
ATOM 654 C C . LEU A 1 82 ? -6.865 1.391 7.064 1.00 97.25 82 LEU A C 1
ATOM 656 O O . LEU A 1 82 ? -7.606 0.421 7.165 1.00 97.25 82 LEU A O 1
ATOM 660 N N . LEU A 1 83 ? -5.836 1.396 6.217 1.00 97.62 83 LEU A N 1
ATOM 661 C CA . LEU A 1 83 ? -5.546 0.276 5.318 1.00 97.62 83 LEU A CA 1
ATOM 662 C C . LEU A 1 83 ? -5.402 -1.039 6.091 1.00 97.62 83 LEU A C 1
ATOM 664 O O . LEU A 1 83 ? -6.013 -2.042 5.726 1.00 97.62 83 LEU A O 1
ATOM 668 N N . LEU A 1 84 ? -4.661 -1.025 7.200 1.00 96.62 84 LEU A N 1
ATOM 669 C CA . LEU A 1 84 ? -4.493 -2.191 8.067 1.00 96.62 84 LEU A CA 1
ATOM 670 C C . LEU A 1 84 ? -5.827 -2.653 8.680 1.00 96.62 84 LEU A C 1
ATOM 672 O O . LEU A 1 84 ? -6.152 -3.840 8.601 1.00 96.62 84 LEU A O 1
ATOM 676 N N . LYS A 1 85 ? -6.626 -1.719 9.216 1.00 96.31 85 LYS A N 1
ATOM 677 C CA . LYS A 1 85 ? -7.967 -1.973 9.776 1.00 96.31 85 LYS A CA 1
ATOM 678 C C . LYS A 1 85 ? -8.916 -2.611 8.759 1.00 96.31 85 LYS A C 1
ATOM 680 O O . LYS A 1 85 ? -9.673 -3.501 9.129 1.00 96.31 85 LYS A O 1
ATOM 685 N N . TYR A 1 86 ? -8.870 -2.178 7.500 1.00 96.62 86 TYR A N 1
ATOM 686 C CA . TYR A 1 86 ? -9.719 -2.695 6.421 1.00 96.62 86 TYR A CA 1
ATOM 687 C C . TYR A 1 86 ? -9.114 -3.914 5.698 1.00 96.62 86 TYR A C 1
ATOM 689 O O . TYR A 1 86 ? -9.644 -4.350 4.681 1.00 96.62 86 TYR A O 1
ATOM 697 N N . GLY A 1 87 ? -8.044 -4.514 6.231 1.00 95.62 87 GLY A N 1
ATOM 698 C CA . GLY A 1 87 ? -7.555 -5.811 5.759 1.00 95.62 87 GLY A CA 1
ATOM 699 C C . GLY A 1 87 ? -6.484 -5.748 4.671 1.00 95.62 87 GLY A C 1
ATOM 700 O O . GLY A 1 87 ? -6.330 -6.713 3.920 1.00 95.62 87 GLY A O 1
ATOM 701 N N . ALA A 1 88 ? -5.712 -4.662 4.592 1.00 96.94 88 ALA A N 1
ATOM 702 C CA . ALA A 1 88 ? -4.490 -4.659 3.795 1.00 96.94 88 ALA A CA 1
ATOM 703 C C . ALA A 1 88 ? -3.546 -5.796 4.243 1.00 96.94 88 ALA A C 1
ATOM 705 O O . ALA A 1 88 ? -3.324 -6.035 5.442 1.00 96.94 88 ALA A O 1
ATOM 706 N N . LYS A 1 89 ? -3.014 -6.520 3.260 1.00 96.12 89 LYS A N 1
ATOM 707 C CA . LYS A 1 89 ? -2.100 -7.649 3.420 1.00 96.12 89 LYS A CA 1
ATOM 708 C C . LYS A 1 89 ? -0.673 -7.140 3.569 1.00 96.12 89 LYS A C 1
ATOM 710 O O . LYS A 1 89 ? -0.134 -6.497 2.675 1.00 96.12 89 LYS A O 1
ATOM 715 N N . THR A 1 90 ? -0.062 -7.434 4.710 1.00 94.88 90 THR A N 1
ATOM 716 C CA . THR A 1 90 ? 1.286 -6.977 5.082 1.00 94.88 90 THR A CA 1
ATOM 717 C C . THR A 1 90 ? 2.402 -7.739 4.358 1.00 94.88 90 THR A C 1
ATOM 719 O O . THR A 1 90 ? 3.558 -7.327 4.390 1.00 94.88 90 THR A O 1
ATOM 722 N N . ASP A 1 91 ? 2.054 -8.831 3.687 1.00 94.25 91 ASP A N 1
ATOM 723 C CA . ASP A 1 91 ? 2.916 -9.742 2.935 1.00 94.25 91 ASP A CA 1
ATOM 724 C C . ASP A 1 91 ? 2.669 -9.694 1.414 1.00 94.25 91 ASP A C 1
ATOM 726 O O . ASP A 1 91 ? 3.350 -10.385 0.658 1.00 94.25 91 ASP A O 1
ATOM 730 N N . LEU A 1 92 ? 1.727 -8.865 0.942 1.00 95.94 92 LEU A N 1
ATOM 731 C CA . LEU A 1 92 ? 1.405 -8.756 -0.481 1.00 95.94 92 LEU A CA 1
ATOM 732 C C . LEU A 1 92 ? 2.519 -8.029 -1.243 1.00 95.94 92 LEU A C 1
ATOM 734 O O . LEU A 1 92 ? 2.571 -6.799 -1.275 1.00 95.94 92 LEU A O 1
ATOM 738 N N . ALA A 1 93 ? 3.404 -8.812 -1.857 1.00 95.88 93 ALA A N 1
ATOM 739 C CA . ALA A 1 93 ? 4.447 -8.319 -2.743 1.00 95.88 93 ALA A CA 1
ATOM 740 C C . ALA A 1 93 ? 3.926 -8.065 -4.167 1.00 95.88 93 ALA A C 1
ATOM 742 O O . ALA A 1 93 ? 2.981 -8.706 -4.626 1.00 95.88 93 ALA A O 1
ATOM 743 N N . VAL A 1 94 ? 4.581 -7.142 -4.867 1.00 95.06 94 VAL A N 1
ATOM 744 C CA . VAL A 1 94 ? 4.260 -6.717 -6.238 1.00 95.06 94 VAL A CA 1
ATOM 745 C C . VAL A 1 94 ? 5.496 -6.758 -7.126 1.00 95.06 94 VAL A C 1
ATOM 747 O O . VAL A 1 94 ? 6.621 -6.692 -6.627 1.00 95.06 94 VAL A O 1
ATOM 750 N N . LYS A 1 95 ? 5.312 -6.842 -8.444 1.00 93.25 95 LYS A N 1
ATOM 751 C CA . LYS A 1 95 ? 6.431 -6.804 -9.390 1.00 93.25 95 LYS A CA 1
ATOM 752 C C . LYS A 1 95 ? 6.911 -5.374 -9.613 1.00 93.25 95 LYS A C 1
ATOM 754 O O . LYS A 1 95 ? 6.173 -4.527 -10.109 1.00 93.25 95 LYS A O 1
ATOM 759 N N . ARG A 1 96 ? 8.175 -5.104 -9.298 1.00 90.69 96 ARG A N 1
ATOM 760 C CA . ARG A 1 96 ? 8.853 -3.850 -9.656 1.00 90.69 96 ARG A CA 1
ATOM 761 C C . ARG A 1 96 ? 10.144 -4.141 -10.407 1.00 90.69 96 ARG A C 1
ATOM 763 O O . ARG A 1 96 ? 10.604 -5.281 -10.451 1.00 90.69 96 ARG A O 1
ATOM 770 N N . TYR A 1 97 ? 10.738 -3.102 -10.986 1.00 86.00 97 TYR A N 1
ATOM 771 C CA . TYR A 1 97 ? 11.986 -3.221 -11.722 1.00 86.00 97 TYR A CA 1
ATOM 772 C C . TYR A 1 97 ? 13.080 -2.375 -11.079 1.00 86.00 97 TYR A C 1
ATOM 774 O O . TYR A 1 97 ? 12.929 -1.175 -10.847 1.00 86.00 97 TYR A O 1
ATOM 782 N N . SER A 1 98 ? 14.230 -2.999 -10.847 1.00 77.12 98 SER A N 1
ATOM 783 C CA . SER A 1 98 ? 15.443 -2.320 -10.400 1.00 77.12 98 SER A CA 1
ATOM 784 C C . SER A 1 98 ? 16.621 -2.796 -11.234 1.00 77.12 98 SER A C 1
ATOM 786 O O . SER A 1 98 ? 16.783 -3.994 -11.459 1.00 77.12 98 SER A O 1
ATOM 788 N N . LEU A 1 99 ? 17.430 -1.856 -11.733 1.00 76.62 99 LEU A N 1
ATOM 789 C CA . LEU A 1 99 ? 18.620 -2.145 -12.548 1.00 76.62 99 LEU A CA 1
ATOM 790 C C . LEU A 1 99 ? 18.336 -3.106 -13.724 1.00 76.62 99 LEU A C 1
ATOM 792 O O . LEU A 1 99 ? 19.127 -3.997 -14.028 1.00 76.62 99 LEU A O 1
ATOM 796 N N . GLY A 1 100 ? 17.169 -2.947 -14.355 1.00 74.12 100 GLY A N 1
ATOM 797 C CA . GLY A 1 100 ? 16.737 -3.757 -15.494 1.00 74.12 100 GLY A CA 1
ATOM 798 C C . GLY A 1 100 ? 16.329 -5.196 -15.159 1.00 74.12 100 GLY A C 1
ATOM 799 O O . GLY A 1 100 ? 16.154 -5.998 -16.074 1.00 74.12 100 GLY A O 1
ATOM 800 N N . LYS A 1 101 ? 16.168 -5.535 -13.874 1.00 82.38 101 LYS A N 1
ATOM 801 C CA . LYS A 1 101 ? 15.696 -6.843 -13.409 1.00 82.38 101 LYS A CA 1
ATOM 802 C C . LYS A 1 101 ? 14.365 -6.708 -12.680 1.00 82.38 101 LYS A C 1
ATOM 804 O O . LYS A 1 101 ? 14.182 -5.787 -11.885 1.00 82.38 101 LYS A O 1
ATOM 809 N N . GLU A 1 102 ? 13.458 -7.640 -12.954 1.00 87.62 102 GLU A N 1
ATOM 810 C CA . GLU A 1 102 ? 12.223 -7.799 -12.186 1.00 87.62 102 GLU A CA 1
ATOM 811 C C . GLU A 1 102 ? 12.560 -8.317 -10.785 1.00 87.62 102 GLU A C 1
ATOM 813 O O . GLU A 1 102 ? 13.370 -9.235 -10.626 1.00 87.62 102 GLU A O 1
ATOM 818 N N . SER A 1 103 ? 11.935 -7.733 -9.769 1.00 88.94 103 SER A N 1
ATOM 819 C CA . SER A 1 103 ? 11.987 -8.222 -8.399 1.00 88.94 103 SER A CA 1
ATOM 820 C C . SER A 1 103 ? 10.622 -8.110 -7.730 1.00 88.94 103 SER A C 1
ATOM 822 O O . SER A 1 103 ? 9.783 -7.280 -8.090 1.00 88.94 103 SER A O 1
ATOM 824 N N . LEU A 1 104 ? 10.401 -8.967 -6.733 1.00 92.81 104 LEU A N 1
ATOM 825 C CA . LEU A 1 104 ? 9.256 -8.841 -5.844 1.00 92.81 104 LEU A CA 1
ATOM 826 C C . LEU A 1 104 ? 9.557 -7.767 -4.800 1.00 92.81 104 LEU A C 1
ATOM 828 O O . LEU A 1 104 ? 10.510 -7.882 -4.031 1.00 92.81 104 LEU A O 1
ATOM 832 N N . TYR A 1 105 ? 8.732 -6.726 -4.781 1.00 93.44 105 TYR A N 1
ATOM 833 C CA . TYR A 1 105 ? 8.810 -5.629 -3.832 1.00 93.44 105 TYR A CA 1
ATOM 834 C C . TYR 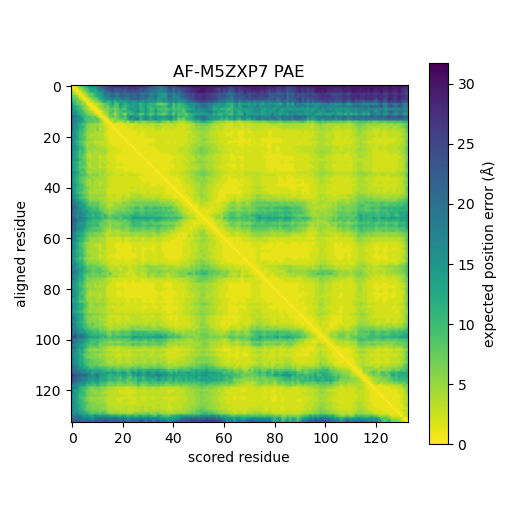A 1 105 ? 7.706 -5.769 -2.791 1.00 93.44 105 TYR A C 1
ATOM 836 O O . TYR A 1 105 ? 6.528 -5.848 -3.137 1.00 93.44 105 TYR A O 1
ATOM 844 N N . SER A 1 106 ? 8.080 -5.825 -1.515 1.00 93.56 106 SER A N 1
ATOM 845 C CA . SER A 1 106 ? 7.148 -6.090 -0.416 1.00 93.56 106 SER A CA 1
ATOM 846 C C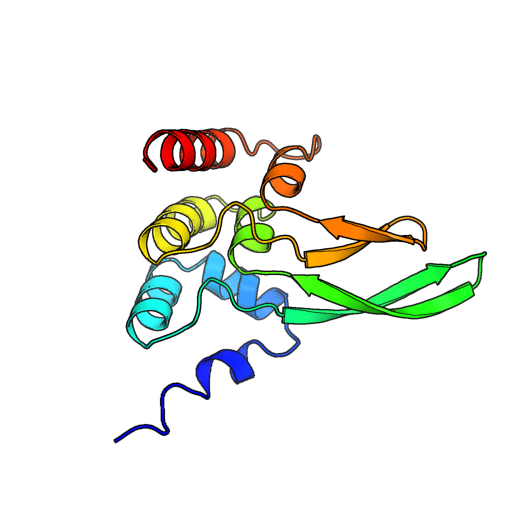 . SER A 1 106 ? 6.930 -4.855 0.469 1.00 93.56 106 SER A C 1
ATOM 848 O O . SER A 1 106 ? 7.789 -3.967 0.505 1.00 93.56 106 SER A O 1
ATOM 850 N N . PRO A 1 107 ? 5.841 -4.807 1.262 1.00 93.75 107 PRO A N 1
ATOM 851 C CA . PRO A 1 107 ? 5.648 -3.772 2.281 1.00 93.75 107 PRO A CA 1
ATOM 852 C C . PRO A 1 107 ? 6.813 -3.663 3.281 1.00 93.75 107 PRO A C 1
ATOM 854 O O . PRO A 1 107 ? 7.120 -2.575 3.759 1.00 93.75 107 PRO A O 1
ATOM 857 N N . HIS A 1 108 ? 7.504 -4.769 3.569 1.00 90.00 108 HIS A N 1
ATOM 858 C CA . HIS A 1 108 ? 8.686 -4.765 4.433 1.00 90.00 108 HIS A CA 1
ATOM 859 C C . HIS A 1 108 ? 9.846 -4.005 3.784 1.00 90.00 108 HIS A C 1
ATOM 861 O O . HIS A 1 108 ? 10.445 -3.141 4.415 1.00 90.00 108 HIS A O 1
ATOM 867 N N . THR A 1 109 ? 10.092 -4.253 2.495 1.00 89.56 109 THR A N 1
ATOM 868 C CA . THR A 1 109 ? 11.135 -3.570 1.717 1.00 89.56 109 THR A CA 1
ATOM 869 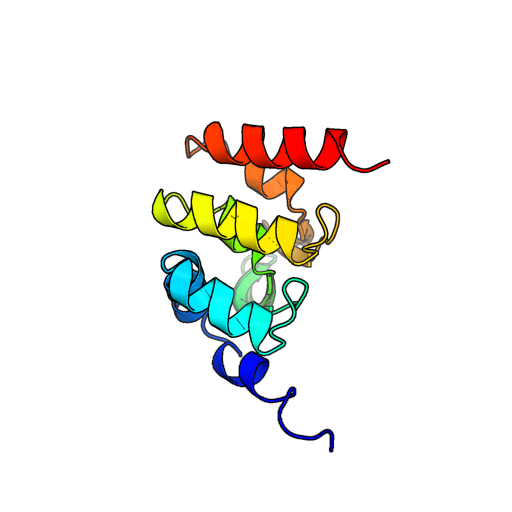C C . THR A 1 109 ? 10.889 -2.058 1.639 1.00 89.56 109 THR A C 1
ATOM 871 O O . THR A 1 109 ? 11.835 -1.278 1.720 1.00 89.56 109 THR A O 1
ATOM 874 N N . ALA A 1 110 ? 9.623 -1.628 1.559 1.00 88.50 110 ALA A N 1
ATOM 875 C CA . ALA A 1 110 ? 9.246 -0.209 1.595 1.00 88.50 110 ALA A CA 1
ATOM 876 C C . ALA A 1 110 ? 9.723 0.507 2.870 1.00 88.50 110 ALA A C 1
ATOM 878 O O . ALA A 1 110 ? 10.130 1.668 2.828 1.00 88.50 110 ALA A O 1
ATOM 879 N N . LEU A 1 111 ? 9.715 -0.194 4.005 1.00 85.62 111 LEU A N 1
ATOM 880 C CA . LEU A 1 111 ? 10.111 0.345 5.306 1.00 85.62 111 LEU A CA 1
ATOM 881 C C . LEU A 1 111 ? 11.626 0.386 5.529 1.00 85.62 111 LEU A C 1
ATOM 883 O O . LEU A 1 111 ? 12.066 1.028 6.485 1.00 85.62 111 LEU A O 1
ATOM 887 N N . GLU A 1 112 ? 12.415 -0.292 4.698 1.00 83.38 112 GLU A N 1
ATOM 888 C CA . GLU A 1 112 ? 13.878 -0.371 4.808 1.00 83.38 112 GLU A CA 1
ATOM 889 C C . GLU A 1 112 ? 14.599 0.760 4.064 1.00 83.38 112 GLU A C 1
ATOM 891 O O . GLU A 1 112 ? 15.820 0.877 4.151 1.00 83.38 112 GLU A O 1
ATOM 896 N N . ASN A 1 113 ? 13.859 1.622 3.360 1.00 75.38 113 ASN A N 1
ATOM 897 C CA . ASN A 1 113 ? 14.439 2.727 2.609 1.00 75.38 113 ASN A CA 1
ATOM 898 C C . ASN A 1 113 ? 15.193 3.704 3.550 1.00 75.38 113 ASN A C 1
ATOM 900 O O . ASN A 1 113 ? 14.571 4.290 4.440 1.00 75.38 113 ASN A O 1
ATOM 904 N N . PRO A 1 114 ? 16.515 3.902 3.364 1.00 70.19 114 PRO A N 1
ATOM 905 C CA . PRO A 1 114 ? 17.352 4.665 4.291 1.00 70.19 114 PRO A CA 1
ATOM 906 C C . PRO A 1 114 ? 17.219 6.187 4.143 1.00 70.19 114 PRO A C 1
ATOM 908 O O . PRO A 1 114 ? 17.737 6.923 4.978 1.00 70.19 114 PRO A O 1
ATOM 911 N N . TYR A 1 115 ? 16.560 6.673 3.087 1.00 66.81 115 TYR A N 1
ATOM 912 C CA . TYR A 1 115 ? 16.532 8.099 2.749 1.00 66.81 115 TYR A CA 1
ATOM 913 C C . TYR A 1 115 ? 15.449 8.903 3.485 1.00 66.81 115 TYR A C 1
ATOM 915 O O . TYR A 1 115 ? 15.486 10.131 3.454 1.00 66.81 115 TYR A O 1
ATOM 923 N N . TYR A 1 116 ? 14.504 8.243 4.160 1.00 69.62 116 TYR A N 1
ATOM 924 C CA . TYR A 1 116 ? 13.391 8.901 4.850 1.00 69.62 116 TYR A CA 1
ATOM 925 C C . TYR A 1 116 ? 13.151 8.300 6.238 1.00 69.62 116 TYR A C 1
ATOM 927 O O . TYR A 1 116 ? 13.249 7.088 6.439 1.00 69.62 116 TYR A O 1
ATOM 935 N N . ASP A 1 117 ? 12.788 9.149 7.204 1.00 77.81 117 ASP A N 1
ATOM 936 C CA . ASP A 1 117 ? 12.392 8.692 8.536 1.00 77.81 117 ASP A CA 1
ATOM 937 C C . ASP A 1 117 ? 10.965 8.125 8.514 1.00 77.81 117 ASP A C 1
ATOM 939 O O . ASP A 1 117 ? 9.971 8.831 8.678 1.00 77.81 117 ASP A O 1
ATOM 943 N N . PHE A 1 118 ? 10.871 6.809 8.330 1.00 84.25 118 PHE A N 1
ATOM 944 C CA . PHE A 1 118 ? 9.620 6.060 8.423 1.00 84.25 118 PHE A CA 1
ATOM 945 C C . PHE A 1 118 ? 9.392 5.428 9.806 1.00 84.25 118 PHE A C 1
ATOM 947 O O . PHE A 1 118 ? 8.585 4.504 9.931 1.00 84.25 118 PHE A O 1
ATOM 954 N N . SER A 1 119 ? 10.070 5.896 10.863 1.00 85.69 119 SER A N 1
ATOM 955 C CA . SER A 1 119 ? 10.037 5.291 12.207 1.00 85.69 119 SER A CA 1
ATOM 956 C C . SER A 1 119 ? 8.620 5.083 12.752 1.00 85.69 119 SER A C 1
ATOM 958 O O . SER A 1 119 ? 8.303 4.0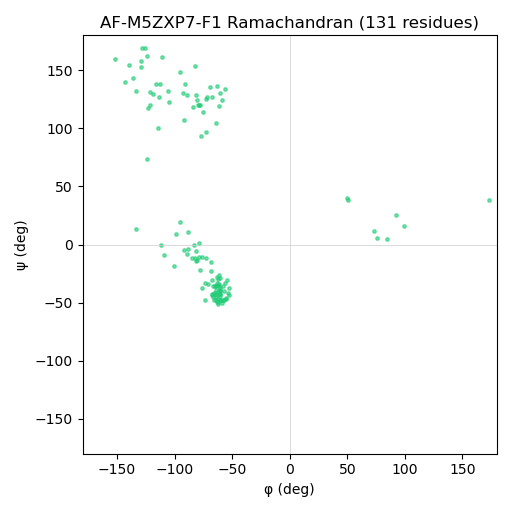06 13.265 1.00 85.69 119 SER A O 1
ATOM 960 N N . ARG A 1 120 ? 7.731 6.072 12.588 1.00 90.50 120 ARG A N 1
ATOM 961 C CA . ARG A 1 120 ? 6.325 5.986 13.025 1.00 90.50 120 ARG A CA 1
ATOM 962 C C . ARG A 1 120 ? 5.551 4.904 12.281 1.00 90.50 120 ARG A C 1
ATOM 964 O O . ARG A 1 120 ? 4.881 4.087 12.912 1.00 90.50 120 ARG A O 1
ATOM 971 N N . LYS A 1 121 ? 5.661 4.870 10.951 1.00 92.75 121 LYS A N 1
ATOM 972 C CA . LYS A 1 121 ? 4.995 3.862 10.115 1.00 92.75 121 LYS A CA 1
ATOM 973 C C . LYS A 1 121 ? 5.536 2.471 10.384 1.00 92.75 121 LYS A C 1
ATOM 975 O O . LYS A 1 121 ? 4.745 1.551 10.556 1.00 92.75 121 LYS A O 1
ATOM 980 N N . ARG A 1 122 ? 6.858 2.340 10.529 1.00 91.56 122 ARG A N 1
ATOM 981 C CA . ARG A 1 122 ? 7.521 1.096 10.926 1.00 91.56 122 ARG A CA 1
ATOM 982 C C . ARG A 1 122 ? 6.983 0.601 12.265 1.00 91.56 122 ARG A C 1
ATOM 984 O O . ARG A 1 122 ? 6.591 -0.553 12.365 1.00 91.56 122 ARG A O 1
ATOM 991 N N . LYS A 1 123 ? 6.875 1.480 13.269 1.00 93.06 123 LYS A N 1
ATOM 992 C CA . LYS A 1 123 ? 6.297 1.133 14.575 1.00 93.06 123 LYS A CA 1
ATOM 993 C C . LYS A 1 123 ? 4.854 0.640 14.443 1.00 93.06 123 LYS A C 1
ATOM 995 O O . LYS A 1 123 ? 4.545 -0.426 14.957 1.00 93.06 123 LYS A O 1
ATOM 1000 N N . ILE A 1 124 ? 3.987 1.376 13.744 1.00 93.62 124 ILE A N 1
ATOM 1001 C CA . ILE A 1 124 ? 2.578 0.985 13.543 1.00 93.62 124 ILE A CA 1
ATOM 1002 C C . ILE A 1 124 ? 2.481 -0.366 12.828 1.00 93.62 124 ILE A C 1
ATOM 1004 O O . ILE A 1 124 ? 1.745 -1.243 13.275 1.00 93.62 124 ILE A O 1
ATOM 1008 N N . PHE A 1 125 ? 3.234 -0.537 11.744 1.00 93.31 125 PHE A N 1
ATOM 1009 C CA . PHE A 1 125 ? 3.227 -1.743 10.925 1.00 93.31 125 PHE A CA 1
ATOM 1010 C C . PHE A 1 125 ? 3.711 -2.969 11.709 1.00 93.31 125 PHE A C 1
ATOM 1012 O O . PHE A 1 125 ? 3.018 -3.984 11.762 1.00 93.31 125 PHE A O 1
ATOM 1019 N N . THR A 1 126 ? 4.850 -2.859 12.397 1.00 92.19 126 THR A N 1
ATOM 1020 C CA . THR A 1 126 ? 5.404 -3.938 13.223 1.00 92.19 126 THR A CA 1
ATOM 1021 C C . THR A 1 126 ? 4.479 -4.302 14.382 1.00 92.19 126 THR A C 1
ATOM 1023 O O . THR A 1 126 ? 4.251 -5.483 14.635 1.00 92.19 126 THR A O 1
ATOM 1026 N N . GLU A 1 127 ? 3.911 -3.315 15.079 1.00 94.00 127 GLU A N 1
ATOM 1027 C CA . GLU A 1 127 ? 2.962 -3.576 16.167 1.00 94.00 127 GLU A CA 1
ATOM 1028 C C . GLU A 1 127 ? 1.670 -4.227 15.667 1.00 94.00 127 GLU A C 1
ATOM 1030 O O . GLU A 1 127 ? 1.121 -5.091 16.346 1.00 94.00 127 GLU A O 1
ATOM 1035 N N . TRP A 1 128 ? 1.194 -3.867 14.473 1.00 93.75 128 TRP A N 1
ATOM 1036 C CA . TRP A 1 128 ? 0.045 -4.527 13.860 1.00 93.75 128 TRP A CA 1
ATOM 1037 C C . TRP A 1 128 ? 0.328 -5.997 13.545 1.00 93.75 128 TRP A C 1
ATOM 1039 O O . TRP A 1 128 ? -0.490 -6.856 13.867 1.00 93.75 128 TRP A O 1
ATOM 1049 N N . MET A 1 129 ? 1.493 -6.303 12.967 1.00 90.75 129 MET A N 1
ATOM 1050 C CA . MET A 1 129 ? 1.872 -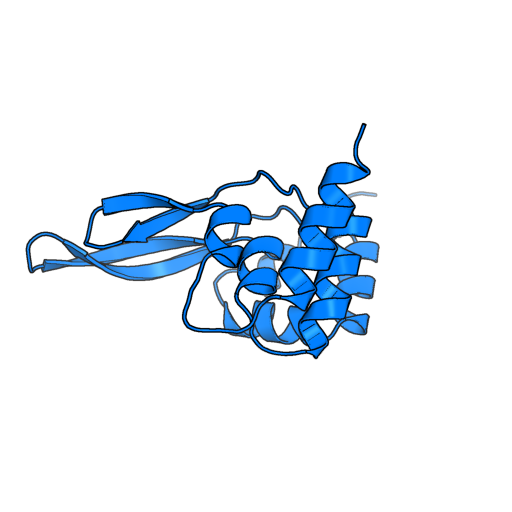7.682 12.645 1.00 90.75 129 MET A CA 1
ATOM 1051 C C . MET A 1 129 ? 2.015 -8.559 13.890 1.00 90.75 129 MET A C 1
ATOM 1053 O O . MET A 1 129 ? 1.545 -9.688 13.876 1.00 90.75 129 MET A O 1
ATOM 1057 N N . LYS A 1 130 ? 2.573 -8.033 14.990 1.00 91.06 130 LYS A N 1
ATOM 1058 C CA . LYS A 1 130 ? 2.665 -8.762 16.271 1.00 91.06 130 LYS A CA 1
ATOM 1059 C C . LYS A 1 130 ? 1.305 -9.141 16.865 1.00 91.06 130 LYS A C 1
ATOM 1061 O O . LYS A 1 130 ? 1.227 -10.061 17.668 1.00 91.06 130 LYS A O 1
ATOM 1066 N N . ARG A 1 131 ? 0.255 -8.380 16.543 1.00 85.38 131 ARG A N 1
ATOM 1067 C CA . ARG A 1 131 ? -1.102 -8.572 17.077 1.00 85.38 131 ARG A CA 1
ATOM 1068 C C . ARG A 1 131 ? -1.947 -9.524 16.237 1.00 85.38 131 ARG A C 1
ATOM 1070 O O . ARG A 1 131 ? -3.059 -9.840 16.654 1.00 85.38 131 ARG A O 1
ATOM 1077 N N . ARG A 1 132 ? -1.471 -9.937 15.059 1.00 68.19 132 ARG A N 1
ATOM 1078 C CA . ARG A 1 132 ? -2.150 -10.961 14.265 1.00 68.19 132 ARG A CA 1
ATOM 1079 C C . ARG A 1 132 ? -1.777 -12.342 14.837 1.00 68.19 132 ARG A C 1
ATOM 1081 O O . ARG A 1 132 ? -0.582 -12.581 14.994 1.00 68.19 132 ARG A O 1
ATOM 1088 N N . PRO A 1 133 ? -2.764 -13.174 15.220 1.00 50.62 133 PRO A N 1
ATOM 1089 C CA . PRO A 1 133 ? -2.521 -14.530 15.711 1.00 50.62 133 PRO A CA 1
ATOM 1090 C C . PRO A 1 133 ? -1.938 -15.445 14.631 1.00 50.62 133 PRO A C 1
ATOM 1092 O O . PRO A 1 133 ? -2.170 -15.166 13.430 1.00 50.62 133 PRO A O 1
#

pLDDT: mean 86.0, std 13.3, range [40.16, 97.62]

Sequence (133 aa):
MGRHISDFSIYFASDRNMILTVLRSPKILEKLLQAGLDPNRIYGFKKNLLVNGRWIDGIEEDTFLILCLEDSNEASINSLQLLLKYGAKTDLAVKRYSLGKESLYSPHTALENPYYDFSRKRKIFTEWMKRRP

Radius of gyration: 15.48 Å; Cα contacts (8 Å, |Δi|>4): 186; chains: 1; bounding box: 50×27×41 Å

Secondary structure (DSSP, 8-state):
--SSTTSHHHHTTT-HHHHHHHHT-HHHHHHHHHTT--TT--EEEEEEEEETTEEEEEEEEE-HHHHHHH---THHHHHHHHHHHTT--TT--EEEEETTEEEEE-HHHHHT-TTS--HHHHHHHHHHHHT--

Mean predicted aligned error: 6.13 Å

Nearest PDB structures (foldseek):
  6ohz-assembly1_A-2  TM=7.748E-01  e=2.757E-07  Leptospira borgpetersenii serovar Hardjo-bovis str. JB197
  7z7v-assembly1_L  TM=3.383E-01  e=8.094E+00  unclassified
  7z83-assembly1_L  TM=3.381E-01  e=9.063E+00  Escherichia coli BL21(DE3)
  7p7l-assembly1_L  TM=2.741E-01  e=8.565E+00  Escherichia coli BL21(DE3)
  3cse-assembly1_A  TM=1.653E-01  e=5.764E+00  Nakaseomyces glabratus